Protein AF-A0A397ZLD3-F1 (afdb_monomer)

InterPro domains:
  IPR025733 Purple acid phosphatase, C-terminal domain [PF14008] (39-98)
  IPR029052 Metallo-dependent phosphatase-like [G3DSA:3.60.21.10] (7-118)
  IPR029052 Metallo-dependent phosphatase-like [SSF56300] (37-111)
  IPR039331 Purple acid phosphatase-like [PTHR22953] (27-106)

Nearest PDB structures (foldseek):
  1xzw-assembly1_A  TM=9.217E-01  e=1.997E-11  Ipomoea batatas
  1kbp-assembly1_B  TM=9.167E-01  e=2.159E-10  Phaseolus vulgaris
  6hwr-assembly1_D  TM=9.307E-01  e=6.689E-10  Phaseolus vulgaris
  8brn-assembly1_C  TM=9.307E-01  e=7.996E-10  Phaseolus vulgaris
  3zk4-assembly1_B  TM=7.997E-01  e=8.413E-04  Lupinus luteus

pLDDT: mean 83.56, std 18.08, range [31.92, 97.44]

Secondary structure (DSSP, 8-state):
---------EEEE-SSSSEEEE-SB-TTSSSS--B-TTSPEEEEE--S--TT-------SSPPTTEEEEE---EEEEEEE-SSSEEEEEEEETTS-TT--SEEEEEEPTTTSSPP-------

Mean predicted aligned error: 7.93 Å

Radius of gyration: 17.08 Å; Cα contacts (8 Å, |Δi|>4): 237; chains: 1; bounding box: 40×42×57 Å

Structure (mmCIF, N/CA/C/O backbone):
data_AF-A0A397ZLD3-F1
#
_entry.id   AF-A0A397ZLD3-F1
#
loop_
_atom_site.group_PDB
_atom_site.id
_atom_site.type_symbol
_atom_site.label_atom_id
_atom_site.label_alt_id
_atom_site.label_comp_id
_atom_site.label_asym_id
_atom_site.label_entity_id
_atom_site.label_seq_id
_atom_site.pdbx_PDB_ins_code
_atom_site.Cartn_x
_atom_site.Cartn_y
_atom_site.Cartn_z
_atom_site.occupancy
_atom_site.B_iso_or_equiv
_atom_site.auth_seq_id
_atom_site.auth_comp_id
_atom_site.auth_asym_id
_atom_site.auth_atom_id
_atom_site.pdbx_PDB_model_num
ATOM 1 N N . MET A 1 1 ? 19.618 -27.952 -13.361 1.00 31.92 1 MET A N 1
ATOM 2 C CA . MET A 1 1 ? 18.361 -27.592 -12.664 1.00 31.92 1 MET A CA 1
ATOM 3 C C . MET A 1 1 ? 18.413 -26.125 -12.252 1.00 31.92 1 MET A C 1
ATOM 5 O O . MET A 1 1 ? 19.188 -25.783 -11.373 1.00 31.92 1 MET A O 1
ATOM 9 N N . LYS A 1 2 ? 17.670 -25.2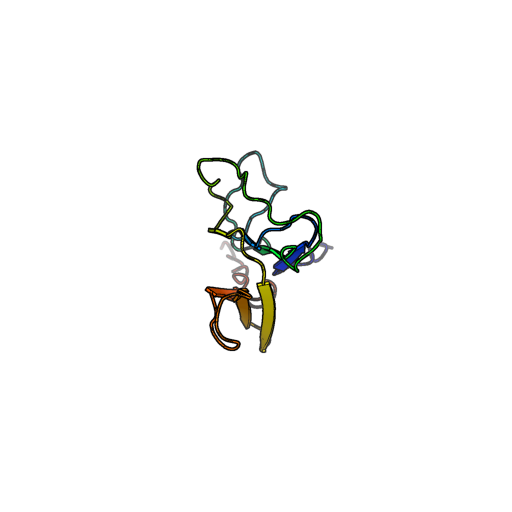29 -12.918 1.00 33.09 2 LYS A N 1
ATOM 10 C CA . LYS A 1 2 ? 17.543 -23.828 -12.477 1.00 33.09 2 LYS A CA 1
ATOM 11 C C . LYS A 1 2 ? 16.376 -23.765 -11.504 1.00 33.09 2 LYS A C 1
ATOM 13 O O . LYS A 1 2 ? 15.236 -23.945 -11.919 1.00 33.09 2 LYS A O 1
ATOM 18 N N . THR A 1 3 ? 16.670 -23.549 -10.228 1.00 36.50 3 THR A N 1
ATOM 19 C CA . THR A 1 3 ? 15.682 -23.303 -9.179 1.00 36.50 3 THR A CA 1
ATOM 20 C C . THR A 1 3 ? 14.715 -22.232 -9.672 1.00 36.50 3 THR A C 1
ATOM 22 O O . THR A 1 3 ? 15.119 -21.117 -10.014 1.00 36.50 3 THR A O 1
ATOM 25 N N . SER A 1 4 ? 13.438 -22.592 -9.769 1.00 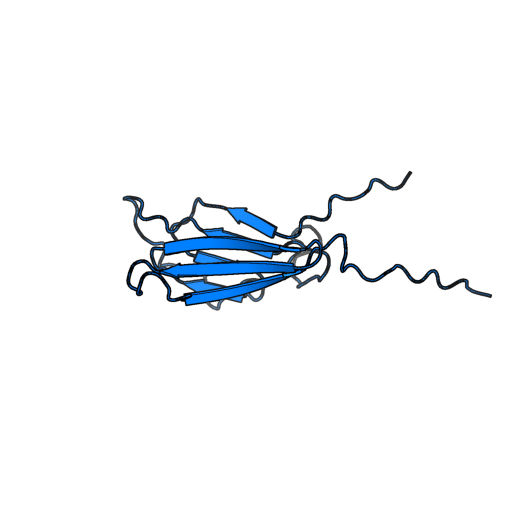42.78 4 SER A N 1
ATOM 26 C CA . SER A 1 4 ? 12.342 -21.648 -9.940 1.00 42.78 4 SER A CA 1
ATOM 27 C C . SER A 1 4 ? 12.437 -20.630 -8.800 1.00 42.78 4 SER A C 1
ATOM 29 O O . SER A 1 4 ? 12.083 -20.928 -7.663 1.00 42.78 4 SER A O 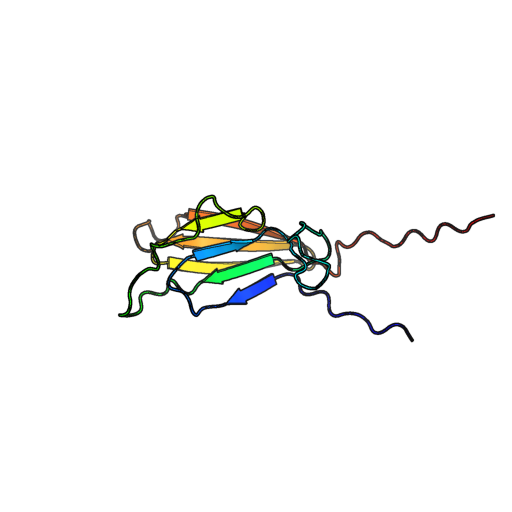1
ATOM 31 N N . ARG A 1 5 ? 12.996 -19.444 -9.066 1.00 61.28 5 ARG A N 1
ATOM 32 C CA . ARG A 1 5 ? 12.992 -18.342 -8.099 1.00 61.28 5 ARG A CA 1
ATOM 33 C C . ARG A 1 5 ? 11.531 -17.950 -7.886 1.00 61.28 5 ARG A C 1
ATOM 35 O O . ARG A 1 5 ? 10.901 -17.492 -8.839 1.00 61.28 5 ARG A O 1
ATOM 42 N N . ASN A 1 6 ? 11.002 -18.145 -6.676 1.00 60.22 6 ASN A N 1
ATOM 43 C CA . ASN A 1 6 ? 9.648 -17.727 -6.306 1.00 60.22 6 ASN A CA 1
ATOM 44 C C . ASN A 1 6 ? 9.444 -16.253 -6.683 1.00 60.22 6 ASN A C 1
ATOM 46 O O . ASN A 1 6 ? 10.119 -15.367 -6.158 1.00 60.22 6 ASN A O 1
ATOM 50 N N . ARG A 1 7 ? 8.539 -15.996 -7.632 1.00 78.94 7 ARG A N 1
ATOM 51 C CA . ARG A 1 7 ? 8.247 -14.650 -8.135 1.00 78.94 7 ARG A CA 1
ATOM 52 C C . ARG A 1 7 ? 7.162 -14.019 -7.280 1.00 78.94 7 ARG A C 1
ATOM 54 O O . ARG A 1 7 ? 5.978 -14.106 -7.595 1.00 78.94 7 ARG A O 1
ATOM 61 N N . VAL A 1 8 ? 7.582 -13.419 -6.174 1.00 88.88 8 VAL A N 1
ATOM 62 C CA . VAL A 1 8 ? 6.685 -12.682 -5.281 1.00 88.88 8 VAL A CA 1
ATOM 63 C C . VAL A 1 8 ? 6.158 -11.444 -6.013 1.00 88.88 8 VAL A C 1
ATOM 65 O O . VAL A 1 8 ? 6.941 -10.697 -6.594 1.00 88.88 8 VAL A O 1
ATOM 68 N N . THR A 1 9 ? 4.836 -11.248 -6.012 1.00 91.25 9 THR A N 1
ATOM 69 C CA . THR A 1 9 ? 4.195 -10.079 -6.646 1.00 91.25 9 THR A CA 1
ATOM 70 C C . THR A 1 9 ? 4.094 -8.903 -5.683 1.00 91.25 9 THR A C 1
ATOM 72 O O . THR A 1 9 ? 4.423 -7.781 -6.060 1.00 91.25 9 THR A O 1
ATOM 75 N N . VAL A 1 10 ? 3.701 -9.172 -4.439 1.00 93.69 10 VAL A N 1
ATOM 76 C CA . VAL A 1 10 ? 3.538 -8.170 -3.386 1.00 93.69 10 VAL A CA 1
ATOM 77 C C . VAL A 1 10 ? 4.041 -8.720 -2.052 1.00 93.69 10 VAL A C 1
ATOM 79 O O . VAL A 1 10 ? 3.977 -9.930 -1.818 1.00 93.69 10 VAL A O 1
ATOM 82 N N . ARG A 1 11 ? 4.581 -7.846 -1.204 1.00 94.44 11 ARG A N 1
ATOM 83 C CA . ARG A 1 11 ? 4.963 -8.114 0.187 1.00 94.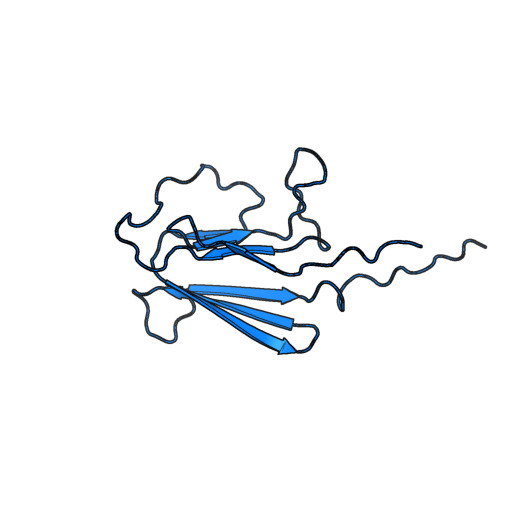44 11 ARG A CA 1
ATOM 84 C C . ARG A 1 11 ? 4.257 -7.106 1.086 1.00 94.44 11 ARG A C 1
ATOM 86 O O . ARG A 1 11 ? 4.307 -5.920 0.786 1.00 94.44 11 ARG A O 1
ATOM 93 N N . LEU A 1 12 ? 3.630 -7.591 2.154 1.00 94.94 12 LEU A N 1
ATOM 94 C CA . LEU A 1 12 ? 2.917 -6.769 3.132 1.00 94.94 12 LEU A CA 1
ATOM 95 C C . LEU A 1 12 ? 3.708 -6.701 4.445 1.00 94.94 12 LEU A C 1
ATOM 97 O O . LEU A 1 12 ? 4.245 -7.720 4.889 1.00 94.94 12 LEU A O 1
ATOM 101 N N . SER A 1 13 ? 3.760 -5.522 5.059 1.00 94.69 13 SER A N 1
ATOM 102 C CA . SER A 1 13 ? 4.349 -5.267 6.381 1.00 94.69 13 SER A CA 1
ATOM 103 C C . SER A 1 13 ? 3.456 -4.349 7.218 1.00 94.69 13 SER A C 1
ATOM 105 O O . SER A 1 13 ? 2.728 -3.537 6.664 1.00 94.69 13 SER A O 1
ATOM 107 N N . TYR A 1 14 ? 3.507 -4.474 8.548 1.00 88.44 14 TYR A N 1
ATOM 108 C CA . TYR A 1 14 ? 2.498 -3.886 9.451 1.00 88.44 14 TYR A CA 1
ATOM 109 C C . TYR A 1 14 ? 3.077 -3.127 10.656 1.00 88.44 14 TYR A C 1
ATOM 111 O O . TYR A 1 14 ? 2.324 -2.720 11.529 1.00 88.44 14 TYR A O 1
ATOM 119 N N . TRP A 1 15 ? 4.401 -2.979 10.768 1.00 85.50 15 TRP A N 1
ATOM 120 C CA . TRP A 1 15 ? 4.999 -2.452 12.003 1.00 85.50 15 TRP A CA 1
ATOM 121 C C . TRP A 1 15 ? 4.844 -0.935 12.155 1.00 85.50 15 TRP A C 1
ATOM 123 O O . TRP A 1 15 ? 4.450 -0.458 13.211 1.00 85.50 15 TRP A O 1
ATOM 133 N N . THR A 1 16 ? 5.148 -0.166 11.114 1.00 88.81 16 THR A N 1
ATOM 134 C CA . THR A 1 16 ? 5.118 1.299 11.183 1.00 88.81 16 THR A CA 1
ATOM 135 C C . THR A 1 16 ? 3.694 1.825 11.027 1.00 88.81 16 THR A C 1
ATOM 137 O O . THR A 1 16 ? 3.006 1.412 10.095 1.00 88.81 16 THR A O 1
ATOM 140 N N . GLY A 1 17 ? 3.288 2.781 11.869 1.00 92.88 17 GLY A N 1
ATOM 141 C CA . GLY A 1 17 ? 1.982 3.456 11.823 1.00 92.88 17 GLY A CA 1
ATOM 142 C C . GLY A 1 17 ? 1.802 4.395 10.623 1.00 92.88 17 GLY A C 1
ATOM 143 O O . GLY A 1 17 ? 1.603 5.591 10.802 1.00 92.88 17 GLY A O 1
ATOM 144 N N . VAL A 1 18 ? 1.944 3.880 9.404 1.00 94.88 18 VAL A N 1
ATOM 145 C CA . VAL A 1 18 ? 1.850 4.620 8.139 1.00 94.88 18 VAL A CA 1
ATOM 146 C C . VAL A 1 18 ? 1.379 3.684 7.030 1.00 94.88 18 VAL A C 1
ATOM 148 O O . VAL A 1 18 ? 1.693 2.487 7.052 1.00 94.88 18 VAL A O 1
ATOM 151 N N . PHE A 1 19 ? 0.687 4.246 6.043 1.00 96.44 19 PHE A N 1
ATOM 152 C CA . PHE A 1 19 ? 0.498 3.598 4.756 1.00 96.44 19 PHE A CA 1
ATOM 153 C C . PHE A 1 19 ? 1.579 4.043 3.767 1.00 96.44 19 PHE A C 1
ATOM 155 O O . PHE A 1 19 ? 1.774 5.236 3.540 1.00 96.44 19 PHE A O 1
ATOM 162 N N . GLU A 1 20 ? 2.2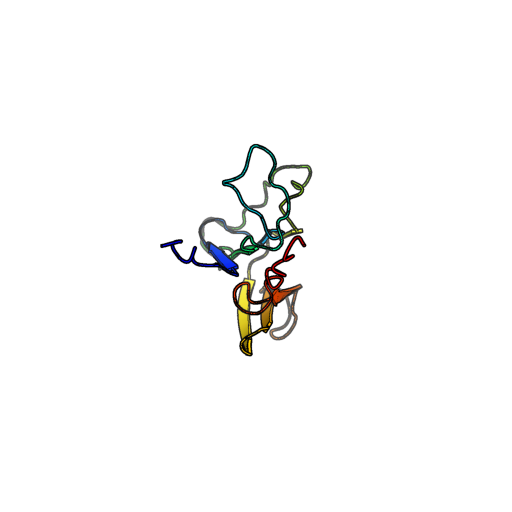76 3.090 3.153 1.00 96.00 20 GLU A N 1
ATOM 163 C CA . GLU A 1 20 ? 3.243 3.346 2.082 1.00 96.00 20 GLU A CA 1
ATOM 164 C C . GLU A 1 20 ? 3.241 2.187 1.088 1.00 96.00 20 GLU A C 1
ATOM 166 O O . GLU A 1 20 ? 3.179 1.026 1.493 1.00 96.00 20 GLU A O 1
ATOM 171 N N . TYR A 1 21 ? 3.391 2.464 -0.207 1.00 93.50 21 TYR A N 1
ATOM 172 C CA . TYR A 1 21 ? 3.807 1.431 -1.152 1.00 93.50 21 TYR A CA 1
ATOM 173 C C . TYR A 1 21 ? 4.929 1.884 -2.070 1.00 93.50 21 TYR A C 1
ATOM 175 O O . TYR A 1 21 ? 5.112 3.061 -2.388 1.00 93.50 21 TYR A O 1
ATOM 183 N N . SER A 1 22 ? 5.699 0.894 -2.506 1.00 92.81 22 SER A N 1
ATOM 184 C CA . SER A 1 22 ? 6.871 1.088 -3.339 1.00 92.81 22 SER A CA 1
ATOM 185 C C . SER A 1 22 ? 6.575 0.860 -4.820 1.00 92.81 22 SER A C 1
ATOM 187 O O . SER A 1 22 ? 5.709 0.068 -5.204 1.00 92.81 22 SER A O 1
ATOM 189 N N . TRP A 1 23 ? 7.420 1.420 -5.680 1.00 89.31 23 TRP A N 1
ATOM 190 C CA . TRP A 1 23 ? 7.627 0.845 -7.005 1.00 89.31 23 TRP A CA 1
ATOM 191 C C . TRP A 1 23 ? 8.156 -0.599 -6.885 1.00 89.31 23 TRP A C 1
ATOM 193 O O . TRP A 1 23 ? 8.695 -0.984 -5.842 1.00 89.31 23 TRP A O 1
ATOM 203 N N . PRO A 1 24 ? 8.032 -1.440 -7.929 1.00 87.50 24 PRO A N 1
ATOM 204 C CA . PRO A 1 24 ? 8.623 -2.776 -7.923 1.00 87.50 24 PRO A CA 1
ATOM 205 C C . PRO A 1 24 ? 10.143 -2.687 -7.754 1.00 87.50 24 PRO A C 1
ATOM 207 O O . PRO A 1 24 ? 10.819 -2.254 -8.678 1.00 87.50 24 PRO A O 1
ATOM 210 N N . VAL A 1 25 ? 10.700 -3.082 -6.607 1.00 83.44 25 VAL A N 1
ATOM 211 C CA . VAL A 1 25 ? 12.118 -2.825 -6.273 1.00 83.44 25 VAL A CA 1
ATOM 212 C C . VAL A 1 25 ? 12.809 -4.090 -5.776 1.00 83.44 25 VAL A C 1
ATOM 214 O O . VAL A 1 25 ? 12.268 -4.853 -4.974 1.00 83.44 25 VAL A O 1
ATOM 217 N N . ASP A 1 26 ? 14.022 -4.338 -6.272 1.00 79.44 26 ASP A N 1
ATOM 218 C CA . ASP A 1 26 ? 14.862 -5.450 -5.822 1.00 79.44 26 ASP A CA 1
ATOM 219 C C . ASP A 1 26 ? 16.006 -4.936 -4.949 1.00 79.44 26 ASP A C 1
ATOM 221 O O . ASP A 1 26 ? 17.012 -4.444 -5.455 1.00 79.44 26 ASP A O 1
ATOM 225 N N . TRP A 1 27 ? 15.875 -5.108 -3.634 1.00 69.38 27 TRP A N 1
ATOM 226 C CA . TRP A 1 27 ? 16.896 -4.691 -2.671 1.00 69.38 27 TRP A CA 1
ATOM 227 C C . TRP A 1 27 ? 18.233 -5.433 -2.834 1.00 69.38 27 TRP A C 1
ATOM 229 O O . TRP A 1 27 ? 19.259 -4.966 -2.346 1.00 69.38 27 TRP A O 1
ATOM 239 N N . ARG A 1 28 ? 18.245 -6.604 -3.492 1.00 65.50 28 ARG A N 1
ATOM 240 C CA . ARG A 1 28 ? 19.431 -7.475 -3.577 1.00 65.50 28 ARG A CA 1
ATOM 241 C C . ARG A 1 28 ? 20.386 -7.107 -4.701 1.00 65.50 28 ARG A C 1
ATOM 243 O O . ARG A 1 28 ? 21.463 -7.693 -4.779 1.00 65.50 28 ARG A O 1
ATOM 250 N N . VAL A 1 29 ? 20.007 -6.195 -5.592 1.00 58.09 29 VAL A N 1
ATOM 251 C CA . VAL A 1 29 ? 20.856 -5.811 -6.718 1.00 58.09 29 VAL A CA 1
ATOM 252 C C . VAL A 1 29 ? 21.315 -4.370 -6.529 1.00 58.09 29 VAL A C 1
ATOM 254 O O . VAL A 1 29 ? 20.617 -3.452 -6.927 1.00 58.09 29 VAL A O 1
ATOM 257 N N . THR A 1 30 ? 22.498 -4.247 -5.911 1.00 42.72 30 THR A N 1
ATOM 258 C CA . THR A 1 30 ? 23.424 -3.092 -5.858 1.00 42.72 30 THR A CA 1
ATOM 259 C C . THR A 1 30 ? 22.829 -1.721 -5.551 1.00 42.72 30 THR A C 1
ATOM 261 O O . THR A 1 30 ? 22.307 -1.106 -6.463 1.00 42.72 30 THR A O 1
ATOM 264 N N . ALA A 1 31 ? 23.063 -1.233 -4.317 1.00 51.00 31 ALA A N 1
ATOM 265 C CA . ALA A 1 31 ? 23.245 0.160 -3.835 1.00 51.00 31 ALA A CA 1
ATOM 266 C C . ALA A 1 31 ? 22.237 1.270 -4.222 1.00 51.00 31 ALA A C 1
ATOM 268 O O . ALA A 1 31 ? 22.183 2.303 -3.561 1.00 51.00 31 ALA A O 1
ATOM 269 N N . GLN A 1 32 ? 21.398 1.043 -5.220 1.00 52.06 32 GLN A N 1
ATOM 270 C CA . GLN A 1 32 ? 20.419 1.939 -5.789 1.00 52.06 32 GLN A CA 1
ATOM 271 C C . GLN A 1 32 ? 19.132 1.116 -5.886 1.00 52.06 32 GLN A C 1
ATOM 273 O O . GLN A 1 32 ? 19.099 0.065 -6.527 1.00 52.06 32 GLN A O 1
ATOM 278 N N . CYS A 1 33 ? 18.073 1.550 -5.206 1.00 55.50 33 CYS A N 1
ATOM 279 C CA . CYS A 1 33 ? 16.763 0.907 -5.281 1.00 55.50 33 CYS A CA 1
ATOM 280 C C . CYS A 1 33 ? 16.137 1.170 -6.660 1.00 55.50 33 CYS A C 1
ATOM 282 O O . CYS A 1 33 ? 15.231 1.986 -6.800 1.00 55.50 33 CYS A O 1
ATOM 284 N N . GLU A 1 34 ? 16.664 0.525 -7.699 1.00 60.31 34 GLU A N 1
ATOM 285 C CA . GLU A 1 34 ? 16.165 0.655 -9.062 1.00 60.31 34 GLU A CA 1
ATOM 286 C C . GLU A 1 34 ? 14.872 -0.139 -9.238 1.00 60.31 34 GLU A C 1
ATOM 288 O O . GLU A 1 34 ? 14.762 -1.311 -8.851 1.00 60.31 34 GLU A O 1
ATOM 293 N N . ALA A 1 35 ? 13.893 0.503 -9.875 1.00 64.12 35 ALA A N 1
ATOM 294 C CA . ALA A 1 35 ? 12.640 -0.137 -10.216 1.00 64.12 35 ALA A CA 1
ATOM 295 C C . ALA A 1 35 ? 12.883 -1.289 -11.210 1.00 64.12 35 ALA A C 1
ATOM 297 O O . ALA A 1 35 ? 13.374 -1.093 -12.322 1.00 64.12 35 ALA A O 1
ATOM 298 N N . LYS A 1 36 ? 12.508 -2.513 -10.831 1.00 70.50 36 LYS A N 1
ATOM 299 C CA . LYS A 1 36 ? 12.591 -3.716 -11.664 1.00 70.50 36 LYS A CA 1
ATOM 300 C C . LYS A 1 36 ? 11.231 -4.360 -11.808 1.00 70.50 36 LYS A C 1
ATOM 302 O O . LYS A 1 36 ? 10.653 -4.853 -10.847 1.00 70.50 36 LYS A O 1
ATOM 307 N N . ALA A 1 37 ? 10.773 -4.506 -13.049 1.00 73.62 37 ALA A N 1
ATOM 308 C CA . ALA A 1 37 ? 9.491 -5.140 -13.358 1.00 73.62 37 ALA A CA 1
ATOM 309 C C . ALA A 1 37 ? 9.360 -6.596 -12.853 1.00 73.62 37 ALA A C 1
ATOM 311 O O . ALA A 1 37 ? 8.249 -7.117 -12.760 1.00 73.62 37 ALA A O 1
ATOM 312 N N . SER A 1 38 ? 10.469 -7.274 -12.541 1.00 78.44 38 SER A N 1
ATOM 313 C CA . SER A 1 38 ? 10.474 -8.621 -11.956 1.00 78.44 38 SER A CA 1
ATOM 314 C C . SER A 1 38 ? 10.417 -8.649 -10.427 1.00 78.44 38 SER A C 1
ATOM 316 O O . SER A 1 38 ? 10.290 -9.732 -9.857 1.00 78.44 38 SER A O 1
ATOM 318 N N . ALA A 1 39 ? 10.565 -7.501 -9.769 1.00 85.62 39 ALA A N 1
ATOM 319 C CA . ALA A 1 39 ? 10.605 -7.384 -8.323 1.00 85.62 39 ALA A CA 1
ATOM 320 C C . ALA A 1 39 ? 9.192 -7.241 -7.718 1.00 85.62 39 ALA A C 1
ATOM 322 O O . ALA A 1 39 ? 8.243 -6.882 -8.429 1.00 85.62 39 ALA A O 1
ATOM 323 N N . PRO A 1 40 ? 9.013 -7.564 -6.425 1.00 90.69 40 PRO A N 1
ATOM 324 C CA . PRO A 1 40 ? 7.742 -7.347 -5.749 1.00 90.69 40 PRO A CA 1
ATOM 325 C C . PRO A 1 40 ? 7.490 -5.856 -5.495 1.00 90.69 40 PRO A C 1
ATOM 327 O O . PRO A 1 40 ? 8.426 -5.065 -5.393 1.00 90.69 40 PRO A O 1
ATOM 330 N N . VAL A 1 41 ? 6.214 -5.508 -5.354 1.00 92.62 41 VAL A N 1
ATOM 331 C CA . VAL A 1 41 ? 5.778 -4.275 -4.684 1.00 92.62 41 VAL A CA 1
ATOM 332 C C . VAL A 1 41 ? 5.818 -4.516 -3.175 1.00 92.62 41 VAL A C 1
ATOM 334 O O . VAL A 1 41 ? 5.410 -5.586 -2.718 1.00 92.62 41 VAL A O 1
ATOM 337 N N . TYR A 1 42 ? 6.317 -3.555 -2.408 1.00 94.44 42 TYR A N 1
ATOM 338 C CA . TYR A 1 42 ? 6.230 -3.565 -0.950 1.00 94.44 42 TYR A CA 1
ATOM 339 C C . TYR A 1 42 ? 5.104 -2.631 -0.544 1.00 94.44 42 TYR A C 1
ATOM 341 O O . TYR A 1 42 ? 5.017 -1.531 -1.081 1.00 94.44 42 TYR A O 1
ATOM 349 N N . ILE A 1 43 ? 4.247 -3.086 0.363 1.00 96.31 43 ILE A N 1
ATOM 350 C CA . ILE A 1 43 ? 3.178 -2.279 0.939 1.00 96.31 43 ILE A CA 1
ATOM 351 C C . ILE A 1 43 ? 3.299 -2.370 2.453 1.00 96.31 43 ILE A C 1
ATOM 353 O O . ILE A 1 43 ? 3.289 -3.464 3.025 1.00 96.31 43 ILE A O 1
ATOM 357 N N . THR A 1 44 ? 3.393 -1.217 3.088 1.00 96.38 44 THR A N 1
ATOM 358 C CA . THR A 1 44 ? 3.282 -1.065 4.526 1.00 96.38 44 THR A CA 1
ATOM 359 C C . THR A 1 44 ? 1.872 -0.598 4.861 1.00 96.38 44 THR A C 1
ATOM 361 O O . THR A 1 44 ? 1.405 0.384 4.296 1.00 96.38 44 THR A O 1
ATOM 364 N N . ILE A 1 45 ? 1.192 -1.348 5.728 1.00 95.44 45 ILE A N 1
ATOM 365 C CA . ILE A 1 45 ? -0.202 -1.143 6.153 1.00 95.44 45 ILE A CA 1
ATOM 366 C C . ILE A 1 45 ? -0.266 -1.288 7.684 1.00 95.44 45 ILE A C 1
ATOM 368 O O . ILE A 1 45 ? -0.997 -2.117 8.222 1.00 95.44 45 ILE A O 1
ATOM 372 N N . GLY A 1 46 ? 0.620 -0.594 8.404 1.00 95.88 46 GLY A N 1
ATOM 373 C CA . GLY A 1 46 ? 0.680 -0.646 9.875 1.00 95.88 46 GLY A CA 1
ATOM 374 C C . GLY A 1 46 ? -0.162 0.429 10.564 1.00 95.88 46 GLY A C 1
ATOM 375 O O . GLY A 1 46 ? -0.098 0.612 11.776 1.00 95.88 46 GLY A O 1
ATOM 376 N N . ASP A 1 47 ? -0.975 1.137 9.792 1.00 96.44 47 ASP A N 1
ATOM 377 C CA . ASP A 1 47 ? -1.812 2.276 10.148 1.00 96.44 47 ASP A CA 1
ATOM 378 C C . ASP A 1 47 ? -3.179 1.884 10.743 1.00 96.44 47 ASP A C 1
ATOM 380 O O . ASP A 1 47 ? -4.174 2.592 10.605 1.00 96.44 47 ASP A O 1
ATOM 384 N N . GLY A 1 48 ? -3.240 0.760 11.458 1.00 95.88 48 GLY A N 1
ATOM 385 C CA . GLY A 1 48 ? -4.493 0.208 11.986 1.00 95.88 48 GLY A CA 1
ATOM 386 C C . GLY A 1 48 ? -5.082 0.918 13.214 1.00 95.88 48 GLY A C 1
ATOM 387 O O . GLY A 1 48 ? -6.140 0.506 13.682 1.00 95.88 48 GLY A O 1
ATOM 388 N N . GLY A 1 49 ? -4.426 1.947 13.767 1.00 95.12 49 GLY A N 1
ATOM 389 C CA . GLY A 1 49 ? -4.937 2.679 14.941 1.00 95.12 49 GLY A CA 1
ATOM 390 C C . GLY A 1 49 ? -4.369 2.244 16.294 1.00 95.12 49 GLY A C 1
ATOM 391 O O . GLY A 1 49 ? -5.088 2.261 17.290 1.00 95.12 49 GLY A O 1
ATOM 392 N N . ASN A 1 50 ? -3.102 1.822 16.355 1.00 94.44 50 ASN A N 1
ATOM 393 C CA . ASN A 1 50 ? -2.466 1.480 17.631 1.00 94.44 50 ASN A CA 1
ATOM 394 C C . ASN A 1 50 ? -2.237 2.731 18.520 1.00 94.44 50 ASN A C 1
ATOM 396 O O . ASN A 1 50 ? -2.274 3.867 18.047 1.00 94.44 50 ASN A O 1
ATOM 400 N N . SER A 1 51 ? -1.978 2.522 19.816 1.00 95.75 51 SER A N 1
ATOM 401 C CA . SER A 1 51 ? -1.802 3.603 20.801 1.00 95.75 51 SER A CA 1
ATOM 402 C C . SER A 1 51 ? -0.504 4.408 20.665 1.00 95.75 51 SER A C 1
ATOM 404 O O . SER A 1 51 ? -0.391 5.458 21.288 1.00 95.75 51 SER A O 1
ATOM 406 N N . GLU A 1 52 ? 0.479 3.927 19.899 1.00 95.31 52 GLU A N 1
ATOM 407 C CA . GLU A 1 52 ? 1.719 4.657 19.593 1.00 95.31 52 GLU A CA 1
ATOM 408 C C . GLU A 1 52 ? 1.465 5.797 18.591 1.00 95.31 52 GLU A C 1
ATOM 410 O O . GLU A 1 52 ? 2.216 6.769 18.558 1.00 95.31 52 GLU A O 1
ATOM 415 N N . GLY A 1 53 ? 0.373 5.718 17.821 1.00 94.69 53 GLY A N 1
ATOM 416 C CA . GLY A 1 53 ? -0.045 6.748 16.873 1.00 94.69 53 GLY A CA 1
ATOM 417 C C . GLY A 1 53 ? 0.536 6.578 15.465 1.00 94.69 53 GLY A C 1
ATOM 418 O O . GLY A 1 53 ? 0.971 5.497 15.068 1.00 94.69 53 GLY A O 1
ATOM 419 N N . LEU A 1 54 ? 0.483 7.657 14.678 1.00 96.12 54 LEU A N 1
ATOM 420 C CA . LEU A 1 54 ? 0.958 7.689 13.291 1.00 96.12 54 LEU A CA 1
ATOM 421 C C . LEU A 1 54 ? 2.433 8.096 13.209 1.00 96.12 54 LEU A C 1
ATOM 423 O O . LEU A 1 54 ? 2.880 8.999 13.916 1.00 96.12 54 LEU A O 1
ATOM 427 N N . LEU A 1 55 ? 3.170 7.491 12.277 1.00 94.75 55 LEU A N 1
ATOM 428 C CA . LEU A 1 55 ? 4.526 7.910 11.930 1.00 94.75 55 LEU A CA 1
ATOM 429 C C . LEU A 1 55 ? 4.460 9.106 10.971 1.00 94.75 55 LEU A C 1
ATOM 431 O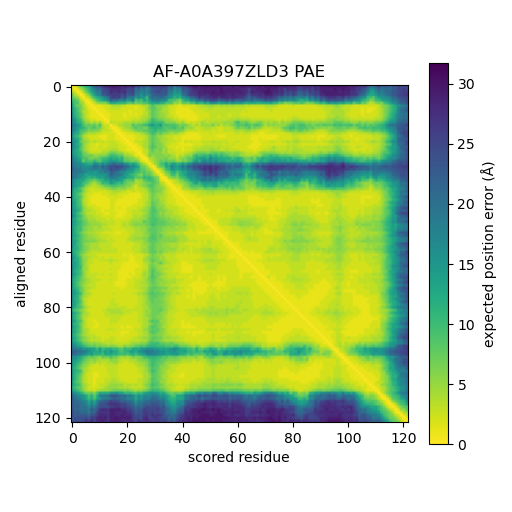 O . LEU A 1 55 ? 4.267 8.928 9.772 1.00 94.75 55 LEU A O 1
ATOM 435 N N . THR A 1 56 ? 4.629 10.323 11.484 1.00 94.19 56 THR A N 1
ATOM 436 C CA . THR A 1 56 ? 4.613 11.557 10.674 1.00 94.19 56 THR A CA 1
ATOM 437 C C . THR A 1 56 ? 6.004 12.033 10.256 1.00 94.19 56 THR A C 1
ATOM 439 O O . THR A 1 56 ? 6.130 12.733 9.251 1.00 94.19 56 THR A O 1
ATOM 442 N N . ASP A 1 57 ? 7.050 11.634 10.984 1.00 94.94 57 ASP A N 1
ATOM 443 C CA . ASP A 1 57 ? 8.438 11.954 10.651 1.00 94.94 57 ASP A CA 1
ATOM 444 C C . ASP A 1 57 ? 8.983 10.958 9.618 1.00 94.94 57 ASP A C 1
ATOM 446 O O . ASP A 1 57 ? 9.276 9.799 9.921 1.00 94.94 57 ASP A O 1
ATOM 450 N N . MET A 1 58 ? 9.061 11.399 8.362 1.00 93.31 58 MET A N 1
ATOM 451 C CA . MET A 1 58 ? 9.481 10.581 7.226 1.00 93.31 58 MET A CA 1
ATOM 452 C C . MET A 1 58 ? 10.656 11.224 6.501 1.00 93.31 58 MET A C 1
ATOM 454 O O . MET A 1 58 ? 10.695 12.439 6.315 1.00 93.31 58 MET A O 1
ATOM 458 N N . MET A 1 59 ? 11.563 10.390 5.985 1.00 93.81 59 MET A N 1
ATOM 459 C CA . MET A 1 59 ? 12.727 10.834 5.212 1.00 93.81 59 MET A CA 1
ATOM 460 C C . MET A 1 59 ? 12.332 11.787 4.076 1.00 93.81 59 MET A C 1
ATOM 462 O O . MET A 1 59 ? 11.481 11.436 3.253 1.00 93.81 59 MET A O 1
ATOM 466 N N . GLN A 1 60 ? 12.993 12.946 4.006 1.00 93.94 60 GLN A N 1
ATOM 467 C CA . GLN A 1 60 ? 12.830 13.932 2.937 1.00 93.94 60 GLN A CA 1
ATOM 468 C C . GLN A 1 60 ? 14.138 14.145 2.151 1.00 93.94 60 GLN A C 1
ATOM 470 O O . GLN A 1 60 ? 15.209 14.174 2.761 1.00 93.94 60 GLN A O 1
ATOM 475 N N . PRO A 1 61 ? 14.070 14.335 0.818 1.00 94.81 61 PRO A N 1
ATOM 476 C CA . PRO A 1 61 ? 12.876 14.171 -0.017 1.00 94.81 61 PRO A CA 1
ATOM 477 C C . PRO A 1 61 ? 12.429 12.701 -0.076 1.00 94.81 61 PRO A C 1
ATOM 479 O O . PRO A 1 61 ? 13.178 11.800 0.306 1.00 94.81 61 PRO A O 1
ATOM 482 N N . GLN A 1 62 ? 11.204 12.453 -0.547 1.00 93.75 62 GLN A N 1
ATOM 483 C CA . GLN A 1 62 ? 10.710 11.091 -0.754 1.00 93.75 62 GLN A CA 1
ATOM 484 C C . GLN A 1 62 ? 11.695 10.292 -1.618 1.00 93.75 62 GL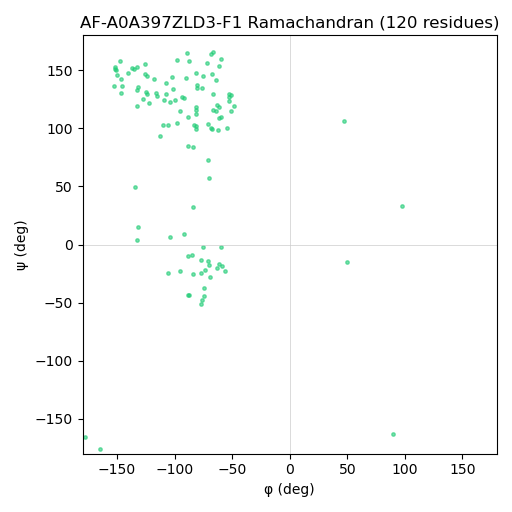N A C 1
ATOM 486 O O . GLN A 1 62 ? 12.036 10.733 -2.720 1.00 93.75 62 GLN A O 1
ATOM 491 N N . PRO A 1 63 ? 12.186 9.138 -1.134 1.00 91.75 63 PRO A N 1
ATOM 492 C CA . PRO A 1 63 ? 13.133 8.345 -1.894 1.00 91.75 63 PRO A CA 1
ATOM 493 C C . PRO A 1 63 ? 12.447 7.766 -3.132 1.00 91.75 63 PRO A C 1
ATOM 495 O O . PRO A 1 63 ? 11.278 7.393 -3.090 1.00 91.75 63 PRO A O 1
ATOM 498 N N . SER A 1 64 ? 13.189 7.627 -4.230 1.00 90.19 64 SER A N 1
ATOM 499 C CA . SER A 1 64 ? 12.638 7.243 -5.540 1.00 90.19 64 SER A CA 1
ATOM 500 C C . SER A 1 64 ? 11.966 5.866 -5.588 1.00 90.19 64 SER A C 1
ATOM 502 O O . SER A 1 64 ? 11.220 5.587 -6.523 1.00 90.19 64 SER A O 1
ATOM 504 N N . TYR A 1 65 ? 12.218 4.993 -4.608 1.00 89.00 65 TYR A N 1
ATOM 505 C CA . TYR A 1 65 ? 11.537 3.703 -4.497 1.00 89.00 65 TYR A CA 1
ATOM 506 C C . TYR A 1 65 ? 10.120 3.818 -3.932 1.00 89.00 65 TYR A C 1
ATOM 508 O O . TYR A 1 65 ? 9.312 2.923 -4.168 1.00 89.00 65 TYR A O 1
ATOM 516 N N . SER A 1 66 ? 9.832 4.874 -3.172 1.00 93.00 66 SER A N 1
ATOM 517 C CA . SER A 1 66 ? 8.537 5.120 -2.549 1.00 93.00 66 SER A CA 1
ATOM 518 C C . SER A 1 66 ? 7.619 5.747 -3.590 1.00 93.00 66 SER A C 1
ATOM 520 O O . SER A 1 66 ? 7.936 6.805 -4.129 1.00 93.00 66 SER A O 1
ATOM 522 N N . ALA A 1 67 ? 6.514 5.080 -3.914 1.00 93.38 67 ALA A N 1
ATOM 523 C CA . ALA A 1 67 ? 5.556 5.579 -4.898 1.00 93.38 67 ALA A CA 1
ATOM 524 C C . ALA A 1 67 ? 4.524 6.498 -4.235 1.00 93.38 67 ALA A C 1
ATOM 526 O O . ALA A 1 67 ? 4.249 7.583 -4.739 1.00 93.38 67 ALA A O 1
ATOM 527 N N . PHE A 1 68 ? 4.021 6.098 -3.070 1.00 95.50 68 PHE A N 1
ATOM 528 C CA . PHE A 1 68 ? 3.084 6.872 -2.265 1.00 95.50 68 PHE A CA 1
ATOM 529 C C . PHE A 1 68 ? 3.290 6.547 -0.793 1.00 95.50 68 PHE A C 1
ATOM 531 O O . PHE A 1 68 ? 3.583 5.400 -0.449 1.00 95.50 68 PHE A O 1
ATOM 538 N N . ARG A 1 69 ? 3.094 7.545 0.067 1.00 95.81 69 ARG A N 1
ATOM 539 C CA . ARG A 1 69 ? 3.087 7.381 1.518 1.00 95.81 69 ARG A CA 1
ATOM 540 C C . ARG A 1 69 ? 2.227 8.455 2.166 1.00 95.81 69 ARG A C 1
ATOM 542 O O . ARG A 1 69 ? 2.337 9.624 1.800 1.00 95.81 69 ARG A O 1
ATOM 549 N N . GLU A 1 70 ? 1.411 8.065 3.135 1.00 96.69 70 GLU A N 1
ATOM 550 C CA . GLU A 1 70 ? 0.556 8.985 3.879 1.00 96.69 70 GLU A CA 1
ATOM 551 C C . GLU A 1 70 ? 0.387 8.523 5.338 1.00 96.69 70 GLU A C 1
ATOM 553 O O . GLU A 1 70 ? 0.054 7.360 5.590 1.00 96.69 70 GLU A O 1
ATOM 558 N N . PRO A 1 71 ? 0.589 9.420 6.322 1.00 96.00 71 PRO A N 1
ATOM 559 C CA . PRO A 1 71 ? 0.284 9.142 7.716 1.00 96.00 71 PRO A CA 1
ATOM 560 C C . PRO A 1 71 ? -1.199 9.416 7.988 1.00 96.00 71 PRO A C 1
ATOM 562 O O . PRO A 1 71 ? -1.566 10.483 8.475 1.00 96.00 71 PRO A O 1
ATOM 565 N N . SER A 1 72 ? -2.044 8.435 7.690 1.00 96.38 72 SER A N 1
ATOM 566 C CA . SER A 1 72 ? -3.459 8.404 8.076 1.00 96.38 72 SER A CA 1
ATOM 567 C C . SER A 1 72 ? -3.794 7.017 8.596 1.00 96.38 72 SER A C 1
ATOM 569 O O . SER A 1 72 ? -3.183 6.054 8.151 1.00 96.38 72 SER A O 1
ATOM 571 N N . PHE A 1 73 ? -4.759 6.902 9.511 1.00 96.56 73 PHE A N 1
ATOM 572 C CA . PHE A 1 73 ? -5.272 5.587 9.888 1.00 96.56 73 PHE A CA 1
ATOM 573 C C . PHE A 1 73 ? -6.182 5.039 8.796 1.00 96.56 73 PHE A C 1
ATOM 575 O O . PHE A 1 73 ? -6.954 5.790 8.195 1.00 96.56 73 PHE A O 1
ATOM 582 N N . GLY A 1 74 ? -6.144 3.730 8.593 1.00 95.75 74 GLY A N 1
ATOM 583 C CA . GLY A 1 74 ? -6.883 3.109 7.512 1.00 95.75 74 GLY A CA 1
ATOM 584 C C . GLY A 1 74 ? -6.759 1.596 7.472 1.00 95.75 74 GLY A C 1
ATOM 585 O O . GLY A 1 74 ? -6.360 0.934 8.433 1.00 95.75 74 GLY A O 1
ATOM 586 N N . HIS A 1 75 ? -7.168 1.040 6.336 1.00 95.38 75 HIS A N 1
ATOM 587 C CA . HIS A 1 75 ? -7.049 -0.380 6.034 1.00 95.38 75 HIS A CA 1
ATOM 588 C C . HIS A 1 75 ? -6.922 -0.608 4.527 1.00 95.38 75 HIS A C 1
ATOM 590 O O . HIS A 1 75 ? -7.445 0.155 3.715 1.00 95.38 75 HIS A O 1
ATOM 596 N N . GLY A 1 76 ? -6.226 -1.681 4.150 1.00 94.56 76 GLY A N 1
ATOM 597 C CA . GLY A 1 76 ? -6.076 -2.094 2.757 1.00 94.56 76 GLY A CA 1
ATOM 598 C C . GLY A 1 76 ? -6.988 -3.261 2.386 1.00 94.56 76 GLY A C 1
ATOM 599 O O . GLY A 1 76 ? -7.170 -4.186 3.180 1.00 94.56 76 GLY A O 1
ATOM 600 N N . LEU A 1 77 ? -7.501 -3.266 1.156 1.00 95.62 77 LEU A N 1
ATOM 601 C CA . LEU A 1 77 ? -8.196 -4.404 0.555 1.00 95.62 77 LEU A CA 1
ATOM 602 C C . LEU A 1 77 ? -7.405 -4.907 -0.652 1.00 95.62 77 LEU A C 1
ATOM 604 O O . LEU A 1 77 ? -7.036 -4.136 -1.533 1.00 95.62 77 LEU A O 1
ATOM 608 N N . LEU A 1 78 ? -7.165 -6.219 -0.705 1.00 96.69 78 LEU A N 1
ATOM 609 C CA . LEU A 1 78 ? -6.554 -6.889 -1.852 1.00 96.69 78 LEU A CA 1
ATOM 610 C C . LEU A 1 78 ? -7.597 -7.756 -2.560 1.00 96.69 78 LEU A C 1
ATOM 612 O O . LEU A 1 78 ? -7.907 -8.862 -2.120 1.00 96.69 78 LEU A O 1
ATOM 616 N N . ASP A 1 79 ? -8.098 -7.270 -3.688 1.00 97.19 79 ASP A N 1
ATOM 617 C CA . ASP A 1 79 ? -9.102 -7.938 -4.508 1.00 97.19 79 ASP A CA 1
ATOM 618 C C . ASP A 1 79 ? -8.443 -8.678 -5.686 1.00 97.19 79 ASP A C 1
ATOM 620 O O . ASP A 1 79 ? -7.989 -8.087 -6.673 1.00 97.19 79 ASP A O 1
ATOM 624 N N . ILE A 1 80 ? -8.359 -10.006 -5.584 1.00 97.44 80 ILE A N 1
ATOM 625 C CA . ILE A 1 80 ? -7.782 -10.857 -6.628 1.00 97.44 80 ILE A CA 1
ATOM 626 C C . ILE A 1 80 ? -8.831 -11.101 -7.716 1.00 97.44 80 ILE A C 1
ATOM 628 O O . ILE A 1 80 ? -9.685 -11.977 -7.597 1.00 97.44 80 ILE A O 1
ATOM 632 N N . LYS A 1 81 ? -8.708 -10.380 -8.832 1.00 96.62 81 LYS A N 1
ATOM 633 C CA . LYS A 1 81 ? -9.649 -10.478 -9.956 1.00 96.62 81 LYS A CA 1
ATOM 634 C C . LYS A 1 81 ? -9.471 -11.753 -10.774 1.00 96.62 81 LYS A C 1
ATOM 636 O O . LYS A 1 81 ? -10.443 -12.370 -11.193 1.00 96.62 81 LYS A O 1
ATOM 641 N N . ASN A 1 82 ? -8.227 -12.117 -11.090 1.00 95.31 82 ASN A N 1
ATOM 642 C CA . ASN A 1 82 ? -7.900 -13.310 -11.878 1.00 95.31 82 ASN A CA 1
ATOM 643 C C . ASN A 1 82 ? -6.406 -13.659 -11.765 1.00 95.31 82 ASN A C 1
ATOM 645 O O . ASN A 1 82 ? -5.637 -12.982 -11.088 1.00 95.31 82 ASN A O 1
ATOM 649 N N . ARG A 1 83 ? -5.951 -14.687 -12.501 1.00 94.75 83 ARG A N 1
ATOM 650 C CA . ARG A 1 83 ? -4.544 -15.137 -12.476 1.00 94.75 83 ARG A CA 1
ATOM 651 C C . ARG A 1 83 ? -3.520 -14.043 -12.813 1.00 94.75 83 ARG A C 1
ATOM 653 O O . ARG A 1 83 ? -2.355 -14.184 -12.461 1.00 94.75 83 ARG A O 1
ATOM 660 N N . THR A 1 84 ? -3.916 -12.986 -13.522 1.00 92.50 84 THR A N 1
ATOM 661 C CA . THR A 1 84 ? -3.012 -11.920 -13.989 1.00 92.50 84 THR A CA 1
ATOM 662 C C . THR A 1 84 ? -3.126 -10.604 -13.224 1.00 92.50 84 THR A C 1
ATOM 664 O O . THR A 1 84 ? -2.141 -9.868 -13.210 1.00 92.50 84 THR A O 1
ATOM 667 N N . HIS A 1 85 ? -4.268 -10.321 -12.594 1.00 94.06 85 HIS A N 1
ATOM 668 C CA . HIS A 1 85 ? -4.572 -9.021 -11.999 1.00 94.06 85 HIS A CA 1
ATOM 669 C C . HIS A 1 85 ? -5.123 -9.176 -10.583 1.00 94.06 85 HIS A C 1
ATOM 671 O O . HIS A 1 85 ? -6.046 -9.958 -10.350 1.00 94.06 85 HIS A O 1
ATOM 677 N N . ALA A 1 86 ? -4.585 -8.377 -9.671 1.00 97.31 86 ALA A N 1
ATOM 678 C CA . ALA A 1 86 ? -5.191 -8.065 -8.389 1.00 97.31 86 ALA A CA 1
ATOM 679 C C . ALA A 1 86 ? -5.275 -6.541 -8.255 1.00 97.31 86 ALA A C 1
ATOM 681 O O . ALA A 1 86 ? -4.422 -5.829 -8.784 1.00 97.31 86 ALA A O 1
ATOM 682 N N . TYR A 1 87 ? -6.306 -6.052 -7.586 1.00 97.38 87 TYR A N 1
ATOM 683 C CA . TYR A 1 87 ? -6.502 -4.644 -7.290 1.00 97.38 87 TYR A CA 1
ATOM 684 C C . TYR A 1 87 ? -6.281 -4.439 -5.801 1.00 97.38 87 TYR A C 1
ATOM 686 O O . TYR A 1 87 ? -6.884 -5.139 -4.992 1.00 97.38 87 TYR A O 1
ATOM 694 N N . PHE A 1 88 ? -5.373 -3.543 -5.447 1.00 97.19 88 PHE A N 1
ATOM 695 C CA . PHE A 1 88 ? -5.164 -3.145 -4.068 1.00 97.19 88 PHE A CA 1
ATOM 696 C C . PHE A 1 88 ? -5.708 -1.733 -3.891 1.00 97.19 88 PHE A C 1
ATOM 698 O O . PHE A 1 88 ? -5.348 -0.858 -4.675 1.00 97.19 88 PHE A O 1
ATOM 705 N N . ASN A 1 89 ? -6.541 -1.513 -2.881 1.00 96.25 89 ASN A N 1
ATOM 706 C CA . ASN A 1 89 ? -6.952 -0.177 -2.463 1.00 96.25 89 ASN A CA 1
ATOM 707 C C . ASN A 1 89 ? -6.669 0.022 -0.976 1.00 96.25 89 ASN A C 1
ATOM 709 O O . ASN A 1 89 ? -6.578 -0.943 -0.215 1.00 96.25 89 ASN A O 1
ATOM 713 N N . TRP A 1 90 ? -6.506 1.280 -0.589 1.00 96.81 90 TRP A N 1
ATOM 714 C CA . TRP A 1 90 ? -6.365 1.709 0.791 1.00 96.81 90 TRP A CA 1
ATOM 715 C C . TRP A 1 90 ? -7.428 2.757 1.104 1.00 96.81 90 TRP A C 1
ATOM 717 O O . TRP A 1 90 ? -7.595 3.728 0.364 1.00 96.81 90 TRP A O 1
ATOM 727 N N . ASN A 1 91 ? -8.155 2.541 2.198 1.00 96.06 91 ASN A N 1
ATOM 728 C CA . ASN A 1 91 ? -9.244 3.399 2.645 1.00 96.06 91 ASN A CA 1
ATOM 729 C C . ASN A 1 91 ? -8.858 4.026 3.980 1.00 96.06 91 ASN A C 1
ATOM 731 O O . ASN A 1 91 ? -8.506 3.314 4.926 1.00 96.06 91 ASN A O 1
ATOM 735 N N . ARG A 1 92 ? -8.961 5.352 4.065 1.00 96.62 92 ARG A N 1
ATOM 736 C CA . ARG A 1 92 ? -8.702 6.093 5.300 1.00 96.62 92 ARG A CA 1
ATOM 737 C C . ARG A 1 92 ? -9.923 6.059 6.202 1.00 96.62 92 ARG A C 1
ATOM 739 O O . ARG A 1 92 ? -11.055 6.103 5.733 1.00 96.62 92 ARG A O 1
ATOM 746 N N . ASN A 1 93 ? -9.695 6.058 7.507 1.00 94.25 93 ASN A N 1
ATOM 747 C CA . ASN A 1 93 ? -10.774 6.024 8.491 1.00 94.25 93 ASN A CA 1
ATOM 748 C C . ASN A 1 93 ? -11.588 7.325 8.529 1.00 94.25 93 ASN A C 1
ATOM 750 O O . ASN A 1 93 ? -12.760 7.292 8.894 1.00 94.25 93 ASN A O 1
ATOM 754 N N . GLN A 1 94 ? -10.980 8.463 8.182 1.00 92.19 94 GLN A N 1
ATOM 755 C CA . GLN A 1 94 ? -11.680 9.748 8.095 1.00 92.19 94 GLN A CA 1
ATOM 756 C C . GLN A 1 94 ? -12.527 9.905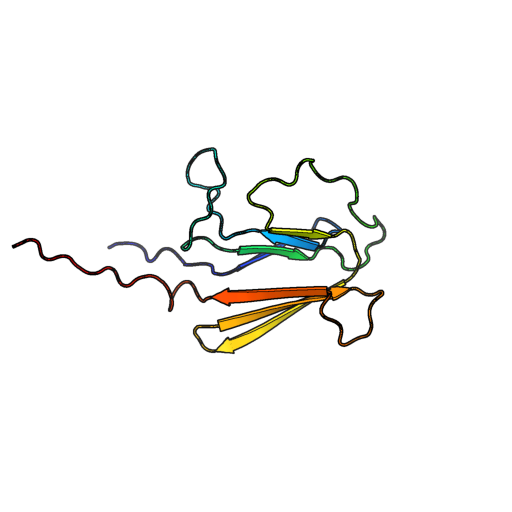 6.825 1.00 92.19 94 GLN A C 1
ATOM 758 O O . GLN A 1 94 ? -13.338 10.829 6.753 1.00 92.19 94 GLN A O 1
ATOM 763 N N . ASP A 1 95 ? -12.345 9.029 5.837 1.00 92.31 95 ASP A N 1
ATOM 764 C CA . ASP A 1 95 ? -13.137 9.056 4.617 1.00 92.31 95 ASP A CA 1
ATOM 765 C C . ASP A 1 95 ? -14.408 8.201 4.776 1.00 92.31 95 ASP A C 1
ATOM 767 O O . ASP A 1 95 ? -14.547 7.388 5.692 1.00 92.31 95 ASP A O 1
ATOM 771 N N . GLY A 1 96 ? -15.375 8.379 3.873 1.00 84.12 96 GLY A N 1
ATOM 772 C CA . GLY A 1 96 ? -16.555 7.514 3.833 1.00 84.12 96 GLY A CA 1
ATOM 773 C C . GLY A 1 96 ? -16.179 6.053 3.549 1.00 84.12 96 GLY A C 1
ATOM 774 O O . GLY A 1 96 ? -15.197 5.783 2.865 1.00 84.12 96 GLY A O 1
ATOM 775 N N . SER A 1 97 ? -17.005 5.099 3.993 1.00 72.75 97 SER A N 1
ATOM 776 C CA . SER A 1 97 ? -16.728 3.647 3.947 1.00 72.75 97 SER A CA 1
ATOM 777 C C . SER A 1 97 ? -16.491 3.033 2.553 1.00 72.75 97 SER A C 1
ATOM 779 O O . SER A 1 97 ? -16.272 1.830 2.446 1.00 72.75 97 SER A O 1
ATOM 781 N N . SER A 1 98 ? -16.583 3.813 1.477 1.00 78.50 98 SER A N 1
ATOM 782 C CA . SER A 1 98 ? -16.368 3.372 0.090 1.00 78.50 98 SER A CA 1
ATOM 783 C C . SER A 1 98 ? -15.437 4.303 -0.692 1.00 78.50 98 SER A C 1
ATOM 785 O O . SER A 1 98 ? -15.423 4.261 -1.919 1.00 78.50 98 SER A O 1
ATOM 787 N N . VAL A 1 99 ? -14.703 5.175 0.002 1.00 88.81 99 VAL A N 1
ATOM 788 C CA . VAL A 1 99 ? -13.739 6.083 -0.617 1.00 88.81 99 VAL A CA 1
ATOM 789 C C . VAL A 1 99 ? -12.354 5.450 -0.556 1.00 88.81 99 VAL A C 1
ATOM 791 O O . VAL A 1 99 ? -11.784 5.277 0.519 1.00 88.81 99 VAL A O 1
ATOM 794 N N . GLU A 1 100 ? -11.823 5.139 -1.735 1.00 92.38 100 GLU A N 1
ATOM 795 C CA . GLU A 1 100 ? -10.448 4.683 -1.916 1.00 92.38 100 GLU A CA 1
ATOM 796 C C . GLU A 1 100 ? -9.528 5.908 -1.934 1.00 92.38 100 GLU A C 1
ATOM 798 O O . GLU A 1 100 ? -9.600 6.730 -2.849 1.00 92.38 100 GLU A O 1
ATOM 803 N N . ALA A 1 101 ? -8.683 6.048 -0.914 1.00 93.00 101 ALA A N 1
ATOM 804 C CA . ALA A 1 101 ? -7.736 7.154 -0.815 1.00 93.00 101 ALA A CA 1
ATOM 805 C C . ALA A 1 101 ? -6.565 6.980 -1.788 1.00 93.00 101 ALA A C 1
ATOM 807 O O . ALA A 1 101 ? -6.118 7.949 -2.397 1.00 93.00 101 ALA A O 1
ATOM 808 N N . ASP A 1 102 ? -6.109 5.737 -1.964 1.00 95.25 102 ASP A N 1
ATOM 809 C CA . ASP A 1 102 ? -5.189 5.360 -3.030 1.00 95.25 102 ASP A CA 1
ATOM 810 C C . ASP A 1 102 ? -5.448 3.922 -3.505 1.00 95.25 102 ASP A C 1
ATOM 812 O O . ASP A 1 102 ? -6.038 3.100 -2.793 1.00 95.25 102 ASP A O 1
ATOM 816 N N . SER A 1 103 ? -5.021 3.612 -4.730 1.00 95.44 103 SER A N 1
ATOM 817 C CA . SER A 1 103 ? -5.174 2.283 -5.310 1.00 95.44 103 SER A CA 1
ATOM 818 C C . SER A 1 103 ? -4.099 1.949 -6.339 1.00 95.44 103 SER A C 1
ATOM 820 O O . SER A 1 103 ? -3.548 2.804 -7.032 1.00 95.44 103 SER A O 1
ATOM 822 N N . VAL A 1 104 ? -3.822 0.653 -6.489 1.00 94.69 104 VAL A N 1
ATOM 823 C CA . VAL A 1 104 ? -2.854 0.150 -7.461 1.00 94.69 104 VAL A CA 1
ATOM 824 C C . VAL A 1 104 ? -3.266 -1.202 -8.037 1.00 94.69 104 VAL A C 1
ATOM 826 O O . VAL A 1 104 ? -3.655 -2.141 -7.338 1.00 94.69 104 VAL A O 1
ATOM 829 N N . TRP A 1 105 ? -3.107 -1.338 -9.355 1.00 95.12 105 TRP A N 1
ATOM 830 C CA . TRP A 1 105 ? -3.217 -2.625 -10.035 1.00 95.12 105 TRP A CA 1
ATOM 831 C C . TRP A 1 105 ? -1.920 -3.422 -9.912 1.00 95.12 105 TRP A C 1
ATOM 833 O O . TRP A 1 105 ? -0.875 -3.072 -10.465 1.00 95.12 105 TRP A O 1
ATOM 843 N N . LEU A 1 106 ? -2.008 -4.563 -9.238 1.00 94.06 106 LEU A N 1
ATOM 844 C CA . LEU A 1 106 ? -0.926 -5.519 -9.089 1.00 94.06 106 LEU A CA 1
ATOM 845 C C . LEU A 1 106 ? -0.982 -6.565 -10.198 1.00 94.06 106 LEU A C 1
ATOM 847 O O . LEU A 1 106 ? -1.977 -7.258 -10.423 1.00 94.06 106 LEU A O 1
ATOM 851 N N . LEU A 1 107 ? 0.146 -6.701 -10.885 1.00 91.81 107 LEU A N 1
ATOM 852 C CA . LEU A 1 107 ? 0.301 -7.590 -12.023 1.00 91.81 107 LEU A CA 1
ATOM 853 C C . LEU A 1 107 ? 1.072 -8.832 -11.611 1.00 91.81 107 LEU A C 1
ATOM 855 O O . LEU A 1 107 ? 2.216 -8.744 -11.161 1.00 91.81 107 LEU A O 1
ATOM 859 N N . ASN A 1 108 ? 0.464 -10.000 -11.804 1.00 90.44 108 ASN A N 1
ATOM 860 C CA . ASN A 1 108 ? 1.064 -11.254 -11.373 1.00 90.44 108 ASN A CA 1
ATOM 861 C C . ASN A 1 108 ? 2.410 -11.508 -12.077 1.00 90.44 108 ASN A C 1
ATOM 863 O O . ASN A 1 108 ? 2.478 -11.688 -13.297 1.00 90.44 108 ASN A O 1
ATOM 867 N N . ARG A 1 109 ? 3.489 -11.590 -11.292 1.00 86.56 109 ARG A N 1
ATOM 868 C CA . ARG A 1 109 ? 4.870 -11.731 -11.793 1.00 86.56 109 ARG A CA 1
ATOM 869 C C . ARG A 1 109 ? 5.175 -13.093 -12.422 1.00 86.56 109 ARG A C 1
ATOM 871 O O . ARG A 1 109 ? 6.158 -13.234 -13.153 1.00 86.56 109 ARG A O 1
ATOM 878 N N . PHE A 1 110 ? 4.365 -14.111 -12.153 1.00 85.69 110 PHE A N 1
ATOM 879 C CA . PHE A 1 110 ? 4.482 -15.406 -12.814 1.00 85.69 110 PHE A CA 1
ATOM 880 C C . PHE A 1 110 ? 3.894 -15.351 -14.229 1.00 85.69 110 PHE A C 1
ATOM 882 O O . PHE A 1 110 ? 4.591 -15.675 -15.188 1.00 85.69 110 PHE A O 1
ATOM 889 N N . TRP A 1 111 ? 2.657 -14.863 -14.364 1.00 83.06 111 TRP A N 1
ATOM 890 C CA . TRP A 1 111 ? 1.910 -14.893 -15.627 1.00 83.06 111 TRP A CA 1
ATOM 891 C C . TRP A 1 111 ? 2.213 -13.728 -16.582 1.00 83.06 111 TRP A C 1
ATOM 893 O O . TRP A 1 111 ? 2.043 -13.890 -17.787 1.00 83.06 111 TRP A O 1
ATOM 903 N N . ARG A 1 112 ? 2.666 -12.570 -16.077 1.00 74.62 112 ARG A N 1
ATOM 904 C CA . ARG A 1 112 ? 2.999 -11.378 -16.889 1.00 74.62 112 ARG A CA 1
ATOM 905 C C . ARG A 1 112 ? 4.493 -11.131 -17.097 1.00 74.62 112 ARG A C 1
ATOM 907 O O . ARG A 1 112 ? 4.860 -10.102 -17.659 1.00 74.62 112 ARG A O 1
ATOM 914 N N . ALA A 1 113 ? 5.371 -12.038 -16.675 1.00 62.88 113 ALA A N 1
ATOM 915 C CA . ALA A 1 113 ? 6.780 -11.882 -17.018 1.00 62.88 113 ALA A CA 1
ATOM 916 C C . ALA A 1 113 ? 6.972 -11.982 -18.537 1.00 62.88 113 ALA A C 1
ATOM 918 O O . ALA A 1 113 ? 6.333 -12.837 -19.160 1.00 62.88 113 ALA A O 1
ATOM 919 N N . PRO A 1 114 ? 7.869 -11.175 -19.133 1.00 56.22 114 PRO A N 1
ATOM 920 C CA . PRO A 1 114 ? 8.218 -11.346 -20.532 1.00 56.22 114 PRO A CA 1
ATOM 921 C C . PRO A 1 114 ? 8.620 -12.805 -20.758 1.00 56.22 114 PRO A C 1
ATOM 923 O O . PRO A 1 114 ? 9.455 -13.358 -20.029 1.00 56.22 114 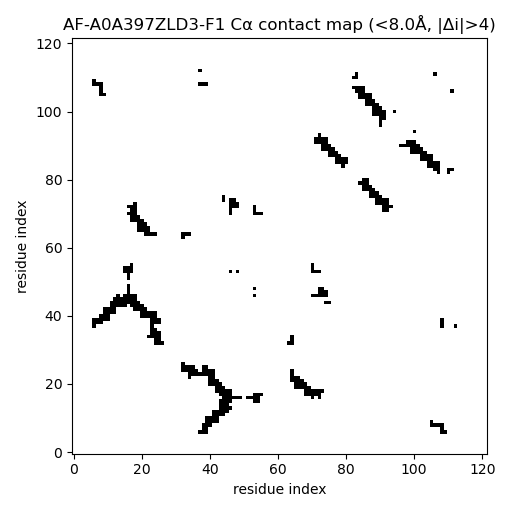PRO A O 1
ATOM 926 N N . LYS A 1 115 ? 7.979 -13.450 -21.742 1.00 47.69 115 LYS A N 1
ATOM 927 C CA . LYS A 1 115 ? 8.443 -14.746 -22.236 1.00 47.69 115 LYS A CA 1
ATOM 928 C C . LYS A 1 115 ? 9.915 -14.551 -22.583 1.00 47.69 115 LYS A C 1
ATOM 930 O O . LYS A 1 115 ? 10.258 -13.597 -23.275 1.00 47.69 115 LYS A O 1
ATOM 935 N N . LYS A 1 116 ? 10.792 -15.426 -22.090 1.00 47.41 116 LYS A N 1
ATOM 936 C CA . LYS A 1 116 ? 12.143 -15.500 -22.645 1.00 47.41 116 LYS A CA 1
ATOM 937 C C . LYS A 1 116 ? 11.976 -15.919 -24.097 1.00 47.41 116 LYS A C 1
ATOM 939 O O . LYS A 1 116 ? 11.755 -17.097 -24.359 1.00 47.41 116 LYS A O 1
ATOM 944 N N . THR A 1 117 ? 12.021 -14.967 -25.019 1.00 38.38 117 THR A N 1
ATOM 945 C CA . THR A 1 117 ? 12.216 -15.279 -26.427 1.00 38.38 117 THR A CA 1
ATOM 946 C C . THR A 1 117 ? 13.580 -15.948 -26.497 1.00 38.38 117 THR A C 1
ATOM 948 O O . THR A 1 117 ? 14.596 -15.315 -26.209 1.00 38.38 117 THR A O 1
ATOM 951 N N . MET A 1 118 ? 13.609 -17.256 -26.755 1.00 45.75 118 MET A N 1
ATOM 952 C CA . MET A 1 118 ? 14.857 -17.904 -27.131 1.00 45.75 118 MET A CA 1
ATOM 953 C C . MET A 1 118 ? 15.203 -17.346 -28.502 1.00 45.75 118 MET A C 1
ATOM 955 O O . MET A 1 118 ? 14.603 -17.737 -29.498 1.00 45.75 118 MET A O 1
ATOM 959 N N . VAL A 1 119 ? 16.104 -16.370 -28.535 1.00 42.41 119 VAL A N 1
ATOM 960 C CA . VAL A 1 119 ? 16.778 -16.005 -29.773 1.00 42.41 119 VAL A CA 1
ATOM 961 C C . VAL A 1 119 ? 17.666 -17.204 -30.083 1.00 42.41 119 VAL A C 1
ATOM 963 O O . VAL A 1 119 ? 18.680 -17.417 -29.421 1.00 42.41 119 VAL A O 1
ATOM 966 N N . VAL A 1 120 ? 17.214 -18.064 -30.993 1.00 46.97 120 VAL A N 1
ATOM 967 C CA . VAL A 1 120 ? 18.094 -19.055 -31.607 1.00 46.97 120 VAL A CA 1
ATOM 968 C C . VAL A 1 120 ? 19.002 -18.238 -32.515 1.00 46.97 120 VAL A C 1
ATOM 970 O O . VAL A 1 120 ? 18.545 -17.713 -33.526 1.00 46.97 120 VAL A O 1
ATOM 973 N N . ALA A 1 121 ? 20.244 -18.029 -32.085 1.00 43.84 121 ALA A N 1
ATOM 974 C CA . ALA A 1 121 ? 21.272 -17.503 -32.965 1.00 43.84 121 ALA A CA 1
ATOM 975 C C . ALA A 1 121 ? 21.538 -18.573 -34.031 1.00 43.84 121 ALA A C 1
ATOM 977 O O . ALA A 1 121 ? 21.904 -19.699 -33.690 1.00 43.84 121 ALA A O 1
ATOM 978 N N . SER A 1 122 ? 21.237 -18.226 -35.280 1.00 52.62 122 SER A N 1
ATOM 979 C CA . SER A 1 122 ? 21.649 -18.938 -36.492 1.00 52.62 122 SER A CA 1
ATOM 980 C C . SER A 1 122 ? 23.145 -18.798 -36.723 1.00 52.62 122 SER A C 1
ATOM 982 O O . SER A 1 122 ? 23.624 -17.656 -36.526 1.00 52.62 122 SER A O 1
#

Sequence (122 aa):
MKTSRNRVTVRLSYWTGVFEYSWPVDWRVTAQCEAKASAPVYITIGDGGNSEGLLTDMMQPQPSYSAFREPSFGHGLLDIKNRTHAYFNWNRNQDGSSVEADSVWLLNRFWRAPKKTMVVAS

Solvent-accessible surface area (backbone atoms only — not comparable to full-atom values): 7368 Å² total; per-residue (Å²): 136,80,79,80,74,83,56,50,44,66,47,82,45,53,84,58,22,22,34,34,36,36,44,28,39,40,85,87,59,70,102,50,67,50,76,31,91,78,30,28,28,43,36,37,64,19,12,72,70,60,96,90,49,65,52,77,86,69,76,81,73,77,54,88,40,55,70,48,70,49,64,52,45,37,53,75,48,79,48,74,76,52,86,49,39,30,42,36,37,32,30,41,68,92,48,59,100,83,45,68,74,46,73,48,81,45,62,28,42,73,73,66,47,80,75,81,75,79,78,77,82,127

Organism: Brassica campestris (NCBI:txid3711)

Foldseek 3Di:
DPPPDPQAQEAEAAQALKWWKFAQFDPPPDDARDRDPSHYMYIYQNNQDDPVAWDPDDDPPDHNGIPDMDNARWGKDWACPDQFWIKIFIDGPPDPPPDGPDIDITTHSVPPPPDPPPPPDD